Protein 2CZT (pdb70)

Organism: Mus musculus (NCBI:txid10090)

Structure (mmCIF, N/CA/C/O backbone):
data_2CZT
#
_entry.id   2CZT
#
_cell.length_a   46.3
_cell.length_b   67.1
_cell.length_c   104.6
_cell.angle_alpha   90.00
_cell.angle_beta   90.00
_cell.angle_gamma   90.00
#
_symmetry.space_group_name_H-M   'C 2 2 21'
#
loop_
_entity.id
_entity.type
_entity.pdbx_description
1 polymer 'Prostaglandin-H2 D-isomerase'
2 water water
#
loop_
_atom_site.group_PDB
_atom_site.id
_atom_site.type_symbol
_atom_site.label_atom_id
_atom_site.label_alt_id
_atom_site.label_comp_id
_atom_site.label_asym_id
_atom_site.label_entity_id
_atom_site.label_seq_id
_atom_site.pdbx_PDB_ins_code
_atom_site.Cartn_x
_atom_site.Cartn_y
_atom_site.Cartn_z
_atom_site.occupancy
_atom_site.B_iso_or_equiv
_atom_site.auth_seq_id
_atom_site.auth_comp_id
_atom_site.auth_asym_id
_atom_site.auth_atom_id
_atom_site.pdbx_PDB_model_num
ATOM 1 N N . PHE A 1 12 ? 13.173 25.205 -3.719 1.00 40.34 34 PHE A N 1
ATOM 2 C CA . PHE A 1 12 ? 14.396 24.637 -3.062 1.00 41.94 34 PHE A CA 1
ATOM 3 C C . PHE A 1 12 ? 15.627 24.756 -3.975 1.00 40.47 34 PHE A C 1
ATOM 4 O O . PHE A 1 12 ? 15.689 24.133 -5.016 1.00 41.03 34 PHE A O 1
ATOM 12 N N . GLN A 1 13 ? 16.595 25.569 -3.572 1.00 39.45 35 GLN A N 1
ATOM 13 C CA . GLN A 1 13 ? 17.835 25.717 -4.320 1.00 36.49 35 GLN A CA 1
ATOM 14 C C . GLN A 1 13 ? 18.906 24.872 -3.658 1.00 34.24 35 GLN A C 1
ATOM 15 O O . GLN A 1 13 ? 19.456 25.271 -2.638 1.00 35.74 35 GLN A O 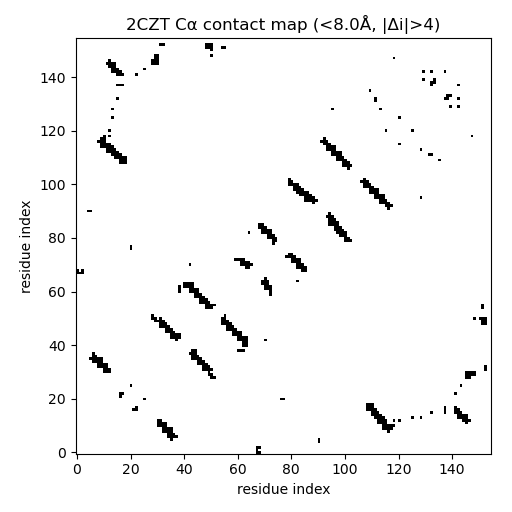1
ATOM 21 N N . GLN A 1 14 ? 19.194 23.702 -4.222 1.00 31.48 36 GLN A N 1
ATOM 22 C CA . GLN A 1 14 ? 20.126 22.753 -3.597 1.00 33.81 36 GLN A CA 1
ATOM 23 C C . GLN A 1 14 ? 21.493 23.371 -3.253 1.00 29.60 36 GLN A C 1
ATOM 24 O O . GLN A 1 14 ? 22.054 23.134 -2.185 1.00 30.76 36 GLN A O 1
ATOM 30 N N . ASP A 1 15 ? 22.010 24.188 -4.151 1.00 26.91 37 ASP A N 1
ATOM 31 C CA . ASP A 1 15 ? 23.288 24.868 -3.914 1.00 30.58 37 ASP A CA 1
ATOM 32 C C . ASP A 1 15 ? 23.353 25.661 -2.623 1.00 28.74 37 ASP A C 1
ATOM 33 O O . ASP A 1 15 ? 24.358 25.639 -1.932 1.00 26.60 37 ASP A O 1
ATOM 38 N N . LYS A 1 16 ? 22.264 26.356 -2.287 1.00 30.07 38 LYS A N 1
ATOM 39 C CA . LYS A 1 16 ? 22.199 27.108 -1.046 1.00 30.51 38 LYS A CA 1
ATOM 40 C C . LYS A 1 16 ? 22.229 26.205 0.213 1.00 28.69 38 LYS A C 1
ATOM 41 O O . LYS A 1 16 ? 22.443 26.695 1.322 1.00 26.12 38 LYS A O 1
ATOM 47 N N . PHE A 1 17 ? 21.961 24.912 0.054 1.00 27.69 39 PHE A N 1
ATOM 48 C CA . PHE A 1 17 ? 21.894 24.030 1.219 1.00 29.49 39 PHE A CA 1
ATOM 49 C C . PHE A 1 17 ? 23.183 23.277 1.505 1.00 27.59 39 PHE A C 1
ATOM 50 O O . PHE A 1 17 ? 23.226 22.451 2.415 1.00 25.02 39 PHE A O 1
ATOM 58 N N . LEU A 1 18 ? 24.202 23.556 0.705 1.00 28.33 40 LEU A N 1
ATOM 59 C CA . LEU A 1 18 ? 25.559 23.012 0.881 1.00 26.14 40 LEU A CA 1
ATOM 60 C C . LEU A 1 18 ? 26.240 23.598 2.110 1.00 28.73 40 LEU A C 1
ATOM 61 O O . LEU A 1 18 ? 25.814 24.624 2.640 1.00 27.65 40 LEU A O 1
ATOM 66 N N . GLY A 1 19 ? 27.292 22.942 2.571 1.00 22.51 41 GLY A N 1
ATOM 67 C CA . GLY A 1 19 ? 28.025 23.452 3.706 1.00 26.60 41 GLY A CA 1
ATOM 68 C C . GLY A 1 19 ? 27.707 22.809 5.053 1.00 23.71 41 GLY A C 1
ATOM 69 O O . GLY A 1 19 ? 27.213 21.699 5.153 1.00 25.13 41 GLY A O 1
ATOM 70 N N . ARG A 1 20 ? 27.998 23.528 6.105 1.00 27.04 42 ARG A N 1
ATOM 71 C CA . ARG A 1 20 ? 27.940 22.954 7.444 1.00 25.61 42 ARG A CA 1
ATOM 72 C C . ARG A 1 20 ? 26.577 23.018 8.133 1.00 23.86 42 ARG A C 1
ATOM 73 O O . ARG A 1 20 ? 25.975 24.082 8.235 1.00 23.77 42 ARG A O 1
ATOM 81 N N . TRP A 1 21 ? 26.106 21.870 8.605 1.00 24.90 43 TRP A N 1
ATOM 82 C CA . TRP A 1 21 ? 24.850 21.799 9.369 1.00 25.60 43 TRP A CA 1
ATOM 83 C C . TRP A 1 21 ? 25.030 21.095 10.755 1.00 26.75 43 TRP A C 1
ATOM 84 O O . TRP A 1 21 ? 25.983 20.378 10.974 1.00 27.10 43 TRP A O 1
ATOM 95 N N . TYR A 1 22 ? 24.126 21.326 11.694 1.00 23.81 44 TYR A N 1
ATOM 96 C CA . TYR A 1 22 ? 24.185 20.574 12.958 1.00 25.84 44 TYR A CA 1
ATOM 97 C C . TYR A 1 22 ? 22.859 19.870 13.113 1.00 24.53 44 TYR A C 1
ATOM 98 O O . TYR A 1 22 ? 21.824 20.485 12.935 1.00 25.23 44 TYR A O 1
ATOM 107 N N . SER A 1 23 ? 22.872 18.579 13.397 1.00 23.94 45 SER A N 1
ATOM 108 C CA . SER A 1 23 ? 21.601 17.896 13.607 1.00 26.58 45 SER A CA 1
ATOM 109 C C . SER A 1 23 ? 21.139 18.247 15.006 1.00 28.01 45 SER A C 1
ATOM 110 O O . SER A 1 23 ? 21.823 17.936 15.986 1.00 29.34 45 SER A O 1
ATOM 113 N N . ALA A 1 24 ? 19.977 18.888 15.102 1.00 28.33 46 ALA A N 1
ATOM 114 C CA . ALA A 1 24 ? 19.519 19.415 16.379 1.00 28.62 46 ALA A CA 1
ATOM 115 C C . ALA A 1 24 ? 18.253 18.760 16.882 1.00 28.20 46 ALA A C 1
ATOM 116 O O . ALA A 1 24 ? 17.972 18.820 18.068 1.00 27.97 46 ALA A O 1
ATOM 118 N N . GLY A 1 25 ? 17.479 18.148 15.995 1.00 26.36 47 GLY A N 1
ATOM 119 C CA . GLY A 1 25 ? 16.252 17.490 16.404 1.00 26.49 47 GLY A CA 1
ATOM 120 C C . GLY A 1 25 ? 16.002 16.188 15.681 1.00 29.06 47 GLY A C 1
ATOM 121 O O . GLY A 1 25 ? 16.314 16.045 14.479 1.00 28.52 47 GLY A O 1
ATOM 122 N N . LEU A 1 26 ? 15.422 15.230 16.394 1.00 27.51 48 LEU A N 1
ATOM 123 C CA . LEU A 1 26 ? 15.132 13.921 15.820 1.00 30.97 48 LEU A CA 1
ATOM 124 C C . LEU A 1 26 ? 13.837 13.310 16.352 1.00 31.45 48 LEU A C 1
ATOM 125 O O . LEU A 1 26 ? 13.691 13.131 17.563 1.00 29.62 48 LEU A O 1
ATOM 130 N N . ALA A 1 27 ? 12.904 12.953 15.474 1.00 29.38 49 ALA A N 1
ATOM 131 C CA . ALA A 1 27 ? 11.633 12.379 15.945 1.00 30.34 49 ALA A CA 1
ATOM 132 C C . ALA A 1 27 ? 11.308 11.129 15.159 1.00 32.02 49 ALA A C 1
ATOM 133 O O . ALA A 1 27 ? 11.223 11.169 13.929 1.00 31.99 49 ALA A O 1
ATOM 135 N N . SER A 1 28 ? 11.133 10.011 15.853 1.00 31.78 50 SER A N 1
ATOM 136 C CA . SER A 1 28 ? 10.927 8.752 15.154 1.00 33.14 50 SER A CA 1
ATOM 137 C C . SER A 1 28 ? 10.084 7.722 15.887 1.00 36.8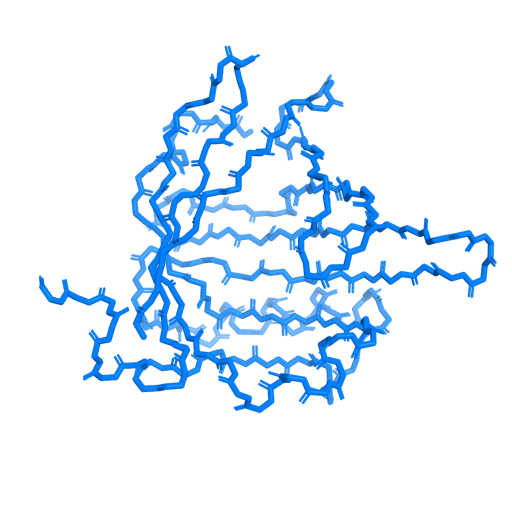7 50 SER A C 1
ATOM 138 O O . SER A 1 28 ? 9.707 7.895 17.049 1.00 34.79 50 SER A O 1
ATOM 141 N N . ASN A 1 29 ? 9.814 6.633 15.174 1.00 38.28 51 ASN A N 1
ATOM 142 C CA . ASN A 1 29 ? 9.088 5.508 15.723 1.00 40.01 51 ASN A CA 1
ATOM 143 C C . ASN A 1 29 ? 9.792 4.209 15.337 1.00 41.47 51 ASN A C 1
ATOM 144 O O . ASN A 1 29 ? 9.264 3.120 15.536 1.00 42.60 51 ASN A O 1
ATOM 149 N N . SER A 1 30 ? 10.999 4.336 14.790 1.00 44.66 52 SER A N 1
ATOM 150 C CA . SER A 1 30 ? 11.782 3.173 14.384 1.00 47.22 52 SER A CA 1
ATOM 151 C C . SER A 1 30 ? 12.239 2.380 15.589 1.00 49.16 52 SER A C 1
ATOM 152 O O . SER A 1 30 ? 12.393 2.934 16.683 1.00 49.85 52 SER A O 1
ATOM 155 N N . SER A 1 31 ? 12.471 1.084 15.394 1.00 49.80 53 SER A N 1
ATOM 156 C CA . SER A 1 31 ? 12.965 0.257 16.490 1.00 50.69 53 SER A CA 1
ATOM 157 C C . SER A 1 31 ? 14.304 0.812 16.972 1.00 50.35 53 SER A C 1
ATOM 158 O O . SER A 1 31 ? 14.483 1.088 18.172 1.00 51.11 53 SER A O 1
ATOM 161 N N . TRP A 1 32 ? 15.228 0.980 16.028 1.00 49.75 54 TRP A N 1
ATOM 162 C CA . TRP A 1 32 ? 16.568 1.474 16.314 1.00 50.18 54 TRP A CA 1
ATOM 163 C C . TRP A 1 32 ? 16.559 2.722 17.182 1.00 50.35 54 TRP A C 1
ATOM 164 O O . TRP A 1 32 ? 17.308 2.822 18.155 1.00 51.29 54 TRP A O 1
ATOM 175 N N . PHE A 1 33 ? 15.713 3.675 16.825 1.00 50.42 55 PHE A N 1
ATOM 176 C CA . PHE A 1 33 ? 15.619 4.926 17.561 1.00 49.73 55 PHE A CA 1
ATOM 177 C C . PHE A 1 33 ? 14.976 4.729 18.927 1.00 49.52 55 PHE A C 1
ATOM 178 O O . PHE A 1 33 ? 15.322 5.419 19.886 1.00 49.19 55 PHE A O 1
ATOM 186 N N . ARG A 1 34 ? 14.040 3.784 19.010 1.00 49.64 56 ARG A N 1
ATOM 187 C CA . ARG A 1 34 ? 13.330 3.498 20.255 1.00 49.77 56 ARG A CA 1
ATOM 188 C C . ARG A 1 34 ? 14.229 2.935 21.348 1.00 47.72 56 ARG A C 1
ATOM 189 O O . ARG A 1 34 ? 13.756 2.630 22.447 1.00 48.21 56 ARG A O 1
ATOM 197 N N . GLU A 1 35 ? 15.513 2.791 21.046 1.00 46.48 57 GLU A N 1
ATOM 198 C CA . GLU A 1 35 ? 16.467 2.262 22.006 1.00 46.81 57 GLU A CA 1
ATOM 199 C C . GLU A 1 35 ? 17.734 3.135 22.128 1.00 46.19 57 GLU A C 1
ATOM 200 O O . GLU A 1 35 ? 18.052 3.620 23.219 1.00 46.19 57 GLU A O 1
ATOM 206 N N . LYS A 1 36 ? 18.434 3.349 21.010 1.00 44.63 58 LYS A N 1
ATOM 207 C CA . LYS A 1 36 ? 19.677 4.126 20.987 1.00 44.28 58 LYS A CA 1
ATOM 208 C C . LYS A 1 36 ? 19.411 5.626 21.129 1.00 43.44 58 LYS A C 1
ATOM 209 O O . LYS A 1 36 ? 20.306 6.461 20.959 1.00 42.48 58 LYS A O 1
ATOM 215 N N . LYS A 1 37 ? 18.165 5.947 21.450 1.00 42.23 59 LYS A N 1
ATOM 216 C CA . LYS A 1 37 ? 17.715 7.319 21.639 1.00 40.10 59 LYS A CA 1
ATOM 217 C C . LYS A 1 37 ? 18.544 8.101 22.657 1.00 38.95 59 LYS A C 1
ATOM 218 O O . LYS A 1 37 ? 19.160 9.108 22.323 1.00 35.78 59 LYS A O 1
ATOM 224 N N . ALA A 1 38 ? 18.569 7.634 23.904 1.00 38.88 60 ALA A N 1
ATOM 225 C CA . ALA A 1 38 ? 19.274 8.380 24.954 1.00 37.91 60 ALA A CA 1
ATOM 226 C C . ALA A 1 38 ? 20.762 8.614 24.671 1.00 38.19 60 ALA A C 1
ATOM 227 O O . ALA A 1 38 ? 21.371 9.566 25.179 1.00 38.33 60 ALA A O 1
ATOM 229 N N . VAL A 1 39 ? 21.320 7.773 23.814 1.00 36.07 61 VAL A N 1
ATOM 230 C CA . VAL A 1 39 ? 22.741 7.794 23.507 1.00 35.72 61 VAL A CA 1
ATOM 231 C C . VAL A 1 39 ? 23.168 8.791 22.426 1.00 35.16 61 VAL A C 1
ATOM 232 O O . VAL A 1 39 ? 24.359 9.012 22.224 1.00 33.51 61 VAL A O 1
ATOM 236 N N . LEU A 1 40 ? 22.205 9.395 21.733 1.00 34.31 62 LEU A N 1
ATOM 237 C CA . LEU A 1 40 ? 22.540 10.236 20.581 1.00 34.31 62 LEU A CA 1
ATOM 238 C C . LEU A 1 40 ? 22.785 11.702 20.906 1.00 33.19 62 LEU A C 1
ATOM 239 O O . LEU A 1 40 ? 22.014 12.326 21.614 1.00 35.65 62 LEU A O 1
ATOM 244 N N . TYR A 1 41 ? 23.873 12.243 20.374 1.00 30.83 63 TYR A N 1
ATOM 245 C CA . TYR A 1 41 ? 24.146 13.667 20.502 1.00 28.43 63 TYR A CA 1
ATOM 246 C C . TYR A 1 41 ? 24.021 14.340 19.131 1.00 29.31 63 TYR A C 1
ATOM 247 O O . TYR A 1 41 ? 23.941 13.678 18.097 1.00 27.89 63 TYR A O 1
ATOM 256 N N . MET A 1 42 ? 24.046 15.668 19.175 1.00 26.66 64 MET A N 1
ATOM 257 C CA . MET A 1 42 ? 24.093 16.528 18.035 1.00 26.72 64 MET A CA 1
ATOM 258 C C . MET A 1 42 ? 25.347 16.173 17.248 1.00 27.82 64 MET A C 1
ATOM 259 O O . MET A 1 42 ? 26.419 15.934 17.835 1.00 25.49 64 MET A O 1
ATOM 264 N N . ALA A 1 43 ? 25.198 16.081 15.918 1.00 26.05 65 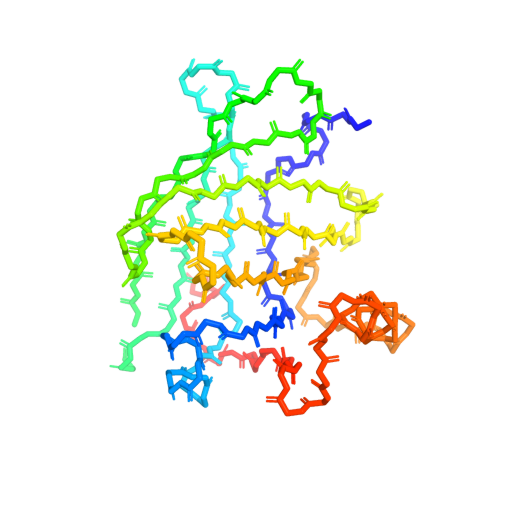ALA A N 1
ATOM 265 C CA . ALA A 1 43 ? 26.303 15.773 15.030 1.00 29.62 65 ALA A CA 1
ATOM 266 C C . ALA A 1 43 ? 26.475 16.895 14.039 1.00 27.18 65 ALA A C 1
ATOM 267 O O . ALA A 1 43 ? 25.548 17.644 13.777 1.00 26.75 65 ALA A O 1
ATOM 269 N N . LYS A 1 44 ? 27.683 17.021 13.511 1.00 29.15 66 LYS A N 1
ATOM 270 C CA . LYS A 1 44 ? 28.004 18.047 12.517 1.00 30.55 66 LYS A CA 1
ATOM 271 C C . LYS A 1 44 ? 27.947 17.343 11.195 1.00 28.97 66 LYS A C 1
ATOM 272 O O . LYS A 1 44 ? 28.523 16.274 11.043 1.00 29.89 66 LYS A O 1
ATOM 278 N N . THR A 1 45 ? 27.241 17.920 10.235 1.00 28.69 67 THR A N 1
ATOM 279 C CA . THR A 1 45 ? 27.104 17.309 8.928 1.00 30.89 67 THR A CA 1
ATOM 280 C C . THR A 1 45 ? 27.507 18.323 7.858 1.00 28.94 67 THR A C 1
ATOM 281 O O . THR A 1 45 ? 26.957 19.411 7.787 1.00 27.50 67 THR A O 1
ATOM 285 N N . VAL A 1 46 ? 28.503 17.976 7.066 1.00 29.68 68 VAL A N 1
ATOM 286 C CA . VAL A 1 46 ? 28.906 18.837 5.972 1.00 26.38 68 VAL A CA 1
ATOM 287 C C . VAL A 1 46 ? 28.304 18.262 4.716 1.00 26.68 68 VAL A C 1
ATOM 288 O O . VAL A 1 46 ? 28.480 17.086 4.419 1.00 25.55 68 VAL A O 1
ATOM 292 N N . VAL A 1 47 ? 27.583 19.120 4.006 1.00 24.23 69 VAL A N 1
ATOM 293 C CA . VAL A 1 47 ? 26.862 18.785 2.806 1.00 27.10 69 VAL A CA 1
ATOM 294 C C . VAL A 1 47 ? 27.619 19.336 1.579 1.00 25.27 69 VAL A C 1
ATOM 295 O O . VAL A 1 47 ? 27.962 20.515 1.523 1.00 25.80 69 VAL A O 1
ATOM 299 N N . ALA A 1 48 ? 27.765 18.482 0.570 1.00 24.56 70 ALA A N 1
ATOM 300 C CA . ALA A 1 48 ? 28.444 18.822 -0.702 1.00 25.72 70 ALA A CA 1
ATOM 301 C C . ALA A 1 48 ? 27.840 17.925 -1.745 1.00 25.54 70 ALA A C 1
ATOM 302 O O . ALA A 1 48 ? 27.205 16.949 -1.404 1.00 24.92 70 ALA A O 1
ATOM 304 N N . PRO A 1 49 ? 28.020 18.245 -3.030 1.00 27.45 71 PRO A N 1
ATOM 305 C CA . PRO A 1 49 ? 27.381 17.465 -4.094 1.00 26.28 71 PRO A CA 1
ATOM 306 C C . PRO A 1 49 ? 27.772 15.976 -4.177 1.00 30.53 71 PRO A C 1
ATOM 307 O O . PRO A 1 49 ? 28.913 15.597 -3.829 1.00 32.52 71 PRO A O 1
ATOM 311 N N . SER A 1 50 ? 26.841 15.146 -4.654 1.00 27.63 72 SER A N 1
ATOM 312 C CA . SER A 1 50 ? 27.125 13.726 -4.869 1.00 26.26 72 SER A CA 1
ATOM 313 C C . SER A 1 50 ? 27.300 13.460 -6.360 1.00 25.76 72 SER A C 1
ATOM 314 O O . SER A 1 50 ? 27.117 14.364 -7.177 1.00 26.42 72 SER A O 1
ATOM 317 N N . THR A 1 51 ? 27.620 12.218 -6.717 1.00 26.60 73 THR A N 1
ATOM 318 C CA . THR A 1 51 ? 27.958 11.897 -8.110 1.00 28.84 73 THR A CA 1
ATOM 319 C C . THR A 1 51 ? 26.798 12.093 -9.054 1.00 30.91 73 THR A C 1
ATOM 320 O O . THR A 1 51 ? 26.941 12.690 -10.126 1.00 31.78 73 THR A O 1
ATOM 324 N N . GLU A 1 52 ? 25.642 11.586 -8.648 1.00 30.12 74 GLU A N 1
ATOM 325 C CA . GLU A 1 52 ? 24.449 11.658 -9.484 1.00 33.91 74 GLU A CA 1
ATOM 326 C C . GLU A 1 52 ? 23.757 13.011 -9.483 1.00 30.13 74 GLU A C 1
ATOM 327 O O . GLU A 1 52 ? 22.741 13.177 -10.110 1.00 33.56 74 GLU A O 1
ATOM 333 N N . GLY A 1 53 ? 24.311 14.003 -8.818 1.00 31.93 75 GLY A N 1
ATOM 334 C CA . GLY A 1 53 ? 23.591 15.262 -8.736 1.00 32.13 75 GLY A CA 1
ATOM 335 C C . GLY A 1 53 ? 22.837 15.350 -7.425 1.00 32.35 75 GLY A C 1
ATOM 336 O O . GLY A 1 53 ? 22.089 16.304 -7.186 1.00 32.75 75 GLY A O 1
ATOM 337 N N . GLY A 1 54 ? 23.040 14.358 -6.561 1.00 31.44 76 GLY A N 1
ATOM 338 C CA . GLY A 1 54 ? 22.475 14.404 -5.220 1.00 30.66 76 GLY A CA 1
ATOM 339 C C . GLY A 1 54 ? 23.363 15.082 -4.173 1.00 30.08 76 GLY A C 1
ATOM 340 O O . GLY A 1 54 ? 24.103 16.024 -4.477 1.00 27.96 76 GLY A O 1
ATOM 341 N N . LEU A 1 55 ? 23.261 14.621 -2.921 1.00 27.80 77 LEU A N 1
ATOM 342 C CA . LEU A 1 55 ? 24.002 15.203 -1.810 1.00 27.97 77 LEU A CA 1
ATOM 343 C C . LEU A 1 55 ? 24.825 14.168 -1.054 1.00 30.07 77 LEU A C 1
ATOM 344 O O . LEU A 1 55 ? 24.365 13.062 -0.774 1.00 24.36 77 LEU A O 1
ATOM 349 N N . ASN A 1 56 ? 26.077 14.524 -0.760 1.00 28.84 78 ASN A N 1
ATOM 350 C CA . ASN A 1 56 ? 26.931 13.713 0.086 1.00 25.10 78 ASN A CA 1
ATOM 351 C C . ASN A 1 56 ? 26.805 14.300 1.497 1.00 26.33 78 ASN A C 1
ATOM 352 O O . ASN A 1 56 ? 27.015 15.498 1.674 1.00 27.28 78 ASN A O 1
ATOM 357 N N . LEU A 1 57 ? 26.435 13.501 2.498 1.00 26.71 79 LEU A N 1
ATOM 358 C CA . LEU A 1 57 ? 26.376 14.036 3.877 1.00 27.72 79 LEU A CA 1
ATOM 359 C C . LEU A 1 57 ? 27.493 13.412 4.728 1.00 28.45 79 LEU A C 1
ATOM 360 O O . LEU A 1 57 ? 27.451 12.213 5.071 1.00 28.42 79 LEU A O 1
ATOM 365 N N . THR A 1 58 ? 28.513 14.210 5.033 1.00 25.65 80 THR A N 1
ATOM 366 C CA . THR A 1 58 ? 29.598 13.732 5.874 1.00 25.21 80 THR A CA 1
ATOM 367 C C . THR A 1 58 ? 29.390 14.209 7.292 1.00 25.15 80 THR A C 1
ATOM 368 O O . THR A 1 58 ? 29.490 15.399 7.570 1.00 23.26 80 THR A O 1
ATOM 372 N N . SER A 1 59 ? 29.090 13.276 8.184 1.00 24.98 81 SER A N 1
ATOM 373 C CA . SER A 1 59 ? 28.861 13.636 9.579 1.00 28.44 81 SER A CA 1
ATOM 374 C C . SER A 1 59 ? 29.941 13.151 10.525 1.00 28.07 81 SER A C 1
ATOM 375 O O . SER A 1 59 ? 30.446 12.031 10.408 1.00 26.08 81 SER A O 1
ATOM 378 N N . THR A 1 60 ? 30.271 14.019 11.467 1.00 29.04 82 THR A N 1
ATOM 379 C CA . THR A 1 60 ? 31.191 13.686 12.529 1.00 30.55 82 THR A CA 1
ATOM 380 C C . THR A 1 60 ? 30.358 13.627 13.790 1.00 31.95 82 THR A C 1
ATOM 381 O O . THR A 1 60 ? 29.627 14.580 14.106 1.00 31.57 82 THR A O 1
ATOM 385 N N . PHE A 1 61 ? 30.426 12.495 14.488 1.00 31.36 83 PHE A N 1
ATOM 386 C CA . PHE A 1 61 ? 29.596 12.300 15.679 1.00 30.56 83 PHE A CA 1
ATOM 387 C C . PHE A 1 61 ? 30.306 11.579 16.830 1.00 30.73 83 PHE A C 1
ATOM 388 O O . PHE A 1 61 ? 31.303 10.878 16.634 1.00 30.52 83 PHE A O 1
ATOM 396 N N . LEU A 1 62 ? 29.764 11.779 18.025 1.00 29.64 84 LEU A N 1
ATOM 397 C CA . LEU A 1 62 ? 30.261 11.137 19.226 1.00 30.84 84 LEU A CA 1
ATOM 398 C C . LEU A 1 62 ? 29.593 9.786 19.391 1.00 31.52 84 LEU A C 1
ATOM 399 O O . LEU A 1 62 ? 28.363 9.685 19.491 1.00 28.17 84 LEU A O 1
ATOM 404 N N . ARG A 1 63 ? 30.411 8.739 19.382 1.00 34.70 85 ARG A N 1
ATOM 405 C CA . ARG A 1 63 ? 29.904 7.397 19.622 1.00 37.59 85 ARG A CA 1
ATOM 406 C C . ARG A 1 63 ? 30.834 6.630 20.560 1.00 36.98 85 ARG A C 1
ATOM 407 O O . ARG A 1 63 ? 31.946 6.243 20.179 1.00 38.12 85 ARG A O 1
ATOM 415 N N . LYS A 1 64 ? 30.370 6.436 21.793 1.00 39.18 86 LYS A N 1
ATOM 416 C CA . LYS A 1 64 ? 31.111 5.703 22.814 1.00 40.02 86 LYS A CA 1
ATOM 417 C C . LYS A 1 64 ? 32.372 6.454 23.154 1.00 40.28 86 LYS A C 1
ATOM 418 O O . LYS A 1 64 ? 33.462 5.900 23.114 1.00 38.42 86 LYS A O 1
ATOM 424 N N . ASN A 1 65 ? 32.203 7.729 23.484 1.00 42.03 87 ASN A N 1
ATOM 425 C CA . ASN A 1 65 ? 33.318 8.617 23.793 1.00 43.37 87 ASN A CA 1
ATOM 426 C C . ASN A 1 65 ? 34.508 8.340 22.898 1.00 42.97 87 ASN A C 1
ATOM 427 O O . ASN A 1 65 ? 34.367 8.337 21.677 1.00 44.43 87 ASN A O 1
ATOM 432 N N . CYS A 1 67 ? 33.790 9.206 18.943 1.00 36.18 89 CYS A N 1
ATOM 433 C CA . CYS A 1 67 ? 34.283 10.050 17.860 1.00 40.48 89 CYS A CA 1
ATOM 434 C C . CYS A 1 67 ? 34.393 9.277 16.547 1.00 37.78 89 CYS A C 1
ATOM 435 O O . CYS A 1 67 ? 35.325 8.498 16.354 1.00 38.88 89 CYS A O 1
ATOM 438 N N . GLU A 1 68 ? 33.440 9.505 15.645 1.00 35.71 90 GLU A N 1
ATOM 439 C CA . GLU A 1 68 ? 33.363 8.762 14.392 1.00 34.23 90 GLU A CA 1
ATOM 44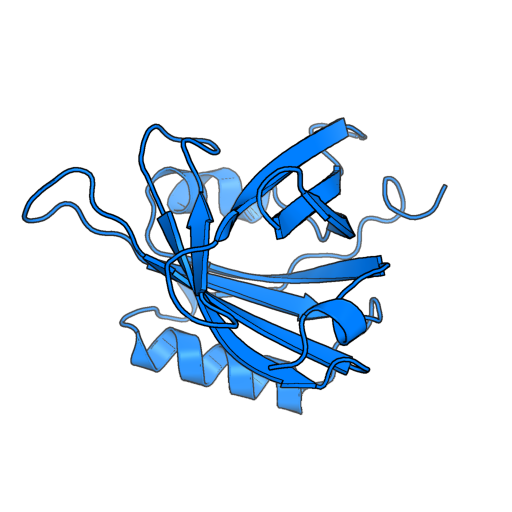0 C C . GLU A 1 68 ? 32.912 9.618 13.198 1.00 33.31 90 GLU A C 1
ATOM 441 O O . GLU A 1 68 ? 32.416 10.727 13.354 1.00 31.28 90 GLU A O 1
ATOM 447 N N . THR A 1 69 ? 33.094 9.082 11.998 1.00 32.75 91 THR A N 1
ATOM 448 C CA . THR A 1 69 ? 32.707 9.781 10.783 1.00 32.66 91 THR A CA 1
ATOM 449 C C . THR A 1 69 ? 32.103 8.837 9.775 1.00 31.69 91 THR A C 1
ATOM 450 O O . THR A 1 69 ? 32.710 7.826 9.424 1.00 36.19 91 THR A O 1
ATOM 454 N N . LYS A 1 70 ? 30.913 9.162 9.290 1.00 32.37 92 LYS A N 1
ATOM 455 C CA . LYS A 1 70 ? 30.343 8.409 8.192 1.00 32.96 92 LYS A CA 1
ATOM 456 C C . LYS A 1 70 ? 29.742 9.300 7.102 1.00 31.79 92 LYS A C 1
ATOM 457 O O . LYS A 1 70 ? 29.304 10.418 7.356 1.00 32.55 92 LYS A O 1
ATOM 463 N N . ILE A 1 71 ? 29.734 8.780 5.888 1.00 30.47 93 ILE A N 1
ATOM 464 C CA . ILE A 1 71 ? 29.174 9.505 4.771 1.00 31.83 93 ILE A CA 1
ATOM 465 C C . ILE A 1 71 ? 27.941 8.792 4.232 1.00 31.82 93 ILE A C 1
ATOM 466 O O . ILE A 1 71 ? 27.952 7.600 3.944 1.00 32.42 93 ILE A O 1
ATOM 471 N N . MET A 1 72 ? 26.860 9.539 4.140 1.00 30.17 94 MET A N 1
ATOM 472 C CA . MET A 1 72 ? 25.631 9.013 3.616 1.00 32.24 94 MET A CA 1
ATOM 473 C C . MET A 1 72 ? 25.373 9.703 2.285 1.00 30.07 94 MET A C 1
ATOM 474 O O . MET A 1 72 ? 25.559 10.917 2.166 1.0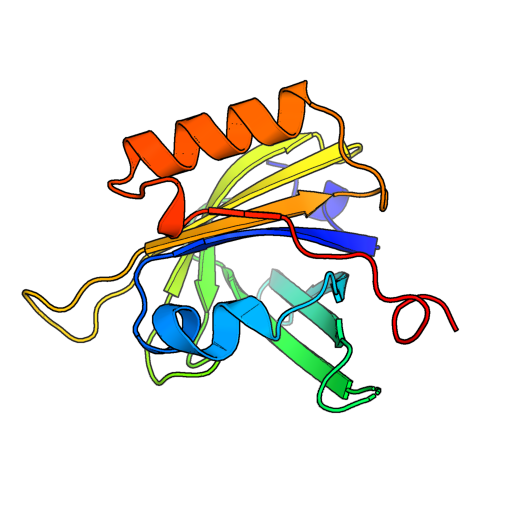0 30.07 94 MET A O 1
ATOM 479 N N . VAL A 1 73 ? 24.993 8.921 1.278 1.00 31.89 95 VAL A N 1
ATOM 480 C CA . VAL A 1 73 ? 24.674 9.466 -0.039 1.00 30.69 95 VAL A CA 1
ATOM 481 C C . VAL A 1 73 ? 23.134 9.577 -0.278 1.00 31.30 95 VAL A C 1
ATOM 482 O O . VAL A 1 73 ? 22.397 8.572 -0.318 1.00 30.78 95 VAL A O 1
ATOM 486 N N . LEU A 1 74 ? 22.655 10.809 -0.430 1.00 28.61 96 LEU A N 1
ATOM 487 C CA . LEU A 1 74 ? 21.237 11.061 -0.723 1.00 25.59 96 LEU A CA 1
ATOM 488 C C . LEU A 1 74 ? 21.046 11.142 -2.241 1.00 26.37 96 LEU A C 1
ATOM 489 O O . LEU A 1 74 ? 21.434 12.124 -2.864 1.00 25.36 96 LEU A O 1
ATOM 494 N N . GLN A 1 75 ? 20.457 10.112 -2.838 1.00 24.06 97 GLN A N 1
ATOM 495 C CA . GLN A 1 75 ? 20.256 10.120 -4.285 1.00 26.76 97 GLN A CA 1
ATOM 496 C C . GLN A 1 75 ? 19.013 10.927 -4.675 1.00 28.00 97 GLN A C 1
ATOM 497 O O . GLN A 1 75 ? 17.968 10.799 -4.041 1.00 27.25 97 GLN A O 1
ATOM 503 N N . PRO A 1 76 ? 19.116 11.691 -5.756 1.00 29.52 98 PRO A N 1
ATOM 504 C CA . PRO A 1 76 ? 18.004 12.504 -6.263 1.00 29.23 98 PRO A CA 1
ATOM 505 C C . PRO A 1 76 ? 16.794 11.627 -6.546 1.00 29.67 98 PRO A C 1
ATOM 506 O O . PRO A 1 76 ? 16.960 10.546 -7.062 1.00 25.40 98 PRO A O 1
ATOM 510 N N . ALA A 1 77 ? 15.603 12.091 -6.172 1.00 30.94 99 ALA A N 1
ATOM 511 C CA . ALA A 1 77 ? 14.379 11.304 -6.273 1.00 30.80 99 ALA A CA 1
ATOM 512 C C . ALA A 1 77 ? 13.345 11.805 -7.277 1.00 32.49 99 ALA A C 1
ATOM 513 O O . ALA A 1 77 ? 12.159 11.498 -7.145 1.00 37.03 99 ALA A O 1
ATOM 515 N N . GLY A 1 78 ? 13.764 12.579 -8.264 1.00 34.85 100 GLY A N 1
ATOM 516 C CA . GLY A 1 78 ? 12.848 12.970 -9.334 1.00 35.76 100 GLY A CA 1
ATOM 517 C C . GLY A 1 78 ? 12.293 14.383 -9.252 1.00 36.29 100 GLY A C 1
ATOM 518 O O . GLY A 1 78 ? 11.656 14.860 -10.207 1.00 35.46 100 GLY A O 1
ATOM 519 N N . ALA A 1 79 ? 12.495 15.035 -8.107 1.00 31.34 101 ALA A N 1
ATOM 520 C CA . ALA A 1 79 ? 12.054 16.416 -7.907 1.00 30.72 101 ALA A CA 1
ATOM 521 C C . ALA A 1 79 ? 13.009 17.116 -6.961 1.00 33.45 101 ALA A C 1
ATOM 522 O O . ALA A 1 79 ? 13.592 16.490 -6.079 1.00 30.90 101 ALA A O 1
ATOM 524 N N . PRO A 1 80 ? 13.151 18.423 -7.124 1.00 33.17 102 PRO A N 1
ATOM 525 C CA . PRO A 1 80 ? 14.059 19.196 -6.274 1.00 32.45 102 PRO A CA 1
ATOM 526 C C . PRO A 1 80 ? 13.617 19.100 -4.810 1.00 31.70 102 PRO A C 1
ATOM 527 O O . PRO A 1 80 ? 12.433 19.284 -4.536 1.00 33.61 102 PRO A O 1
ATOM 531 N N . GLY A 1 81 ? 14.550 18.783 -3.910 1.00 29.64 103 GLY A N 1
ATOM 532 C CA . GLY A 1 81 ? 14.272 18.688 -2.492 1.00 32.43 103 GLY A CA 1
ATOM 533 C C . GLY A 1 81 ? 13.810 17.297 -2.082 1.00 33.29 103 GLY A C 1
ATOM 534 O O . GLY A 1 81 ? 13.451 17.056 -0.914 1.00 30.16 103 GLY A O 1
ATOM 535 N N . HIS A 1 82 ? 13.844 16.378 -3.045 1.00 25.78 104 HIS A N 1
ATOM 536 C CA . HIS A 1 82 ? 13.427 15.019 -2.806 1.00 25.49 104 HIS A CA 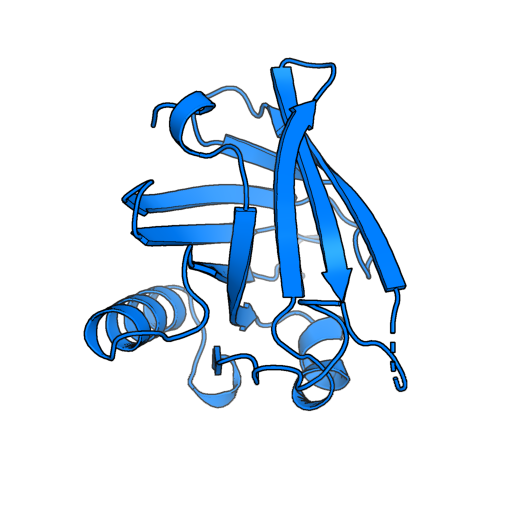1
ATOM 537 C C . HIS A 1 82 ? 14.545 14.025 -3.029 1.00 26.10 104 HIS A C 1
ATOM 538 O O . HIS A 1 82 ? 15.183 14.026 -4.084 1.00 27.01 104 HIS A O 1
ATOM 545 N N . TYR A 1 83 ? 14.761 13.134 -2.077 1.00 21.64 105 TYR A N 1
ATOM 546 C CA . TYR A 1 83 ? 15.871 12.197 -2.200 1.00 27.10 105 TYR A CA 1
ATOM 547 C C . TYR A 1 83 ? 15.523 10.821 -1.708 1.00 27.53 105 TYR A C 1
ATOM 548 O O . TYR A 1 83 ? 14.477 10.612 -1.090 1.00 26.64 105 TYR A O 1
ATOM 557 N N . THR A 1 84 ? 16.427 9.886 -1.959 1.00 26.62 106 THR A N 1
ATOM 558 C CA . THR A 1 84 ? 16.339 8.548 -1.377 1.00 28.60 106 THR A CA 1
ATOM 559 C C . THR A 1 84 ? 17.662 8.217 -0.714 1.00 32.21 106 THR A C 1
ATOM 560 O O . THR A 1 84 ? 18.725 8.727 -1.110 1.00 27.01 106 THR A O 1
ATOM 564 N N . TYR A 1 85 ? 17.591 7.345 0.288 1.00 35.18 107 TYR A N 1
ATOM 565 C CA . TYR A 1 85 ? 18.774 6.881 0.997 1.00 39.69 107 TYR A CA 1
ATOM 566 C C . TYR A 1 85 ? 18.638 5.386 1.288 1.00 42.78 107 TYR A C 1
ATOM 567 O O . TYR A 1 85 ? 17.543 4.901 1.619 1.00 40.16 107 TYR A O 1
ATOM 576 N N . SER A 1 86 ? 19.762 4.675 1.169 1.00 47.65 108 SER A N 1
ATOM 577 C CA . SER A 1 86 ? 19.805 3.224 1.335 1.00 51.16 108 SER A CA 1
ATOM 578 C C . SER A 1 86 ? 19.691 2.749 2.775 1.00 53.22 108 SER A C 1
ATOM 579 O O . SER A 1 86 ? 18.833 3.221 3.521 1.00 54.26 108 SER A O 1
ATOM 582 N N . SER A 1 87 ? 20.550 1.811 3.186 1.00 55.91 109 SER A N 1
ATOM 583 C CA . SER A 1 87 ? 20.445 1.243 4.553 1.00 56.81 109 SER A CA 1
ATOM 584 C C . SER A 1 87 ? 21.339 1.918 5.596 1.00 58.34 109 SER A C 1
ATOM 585 O O . SER A 1 87 ? 22.567 1.725 5.617 1.00 58.61 109 SER A O 1
ATOM 588 N N . PRO A 1 88 ? 20.725 2.688 6.488 1.00 58.98 110 PRO A N 1
ATOM 589 C CA . PRO A 1 88 ? 21.461 3.414 7.528 1.00 58.90 110 PRO A CA 1
ATOM 590 C C . PRO A 1 88 ? 21.954 2.519 8.664 1.00 59.14 110 PRO A C 1
ATOM 591 O O . PRO A 1 88 ? 23.017 1.903 8.573 1.00 58.48 110 PRO A O 1
ATOM 595 N N . HIS A 1 89 ? 21.167 2.478 9.737 1.00 59.42 111 HIS A N 1
ATOM 596 C CA . HIS A 1 89 ? 21.443 1.666 10.910 1.00 59.34 111 HIS A CA 1
ATOM 597 C C . HIS A 1 89 ? 20.573 0.425 10.835 1.00 58.74 111 HIS A C 1
ATOM 598 O O . HIS A 1 89 ? 20.660 -0.486 11.671 1.00 58.11 111 HIS A O 1
ATOM 605 N N . SER A 1 90 ? 19.728 0.415 9.810 1.00 58.04 112 SER A N 1
ATOM 606 C CA . SER A 1 90 ? 18.822 -0.684 9.546 1.00 56.99 112 SER A CA 1
ATOM 607 C C . SER A 1 90 ? 19.094 -1.151 8.123 1.00 55.80 112 SER A C 1
ATOM 608 O O . SER A 1 90 ? 20.185 -0.924 7.588 1.00 56.13 112 SER A O 1
ATOM 611 N N . GLY A 1 91 ? 18.110 -1.799 7.515 1.00 53.60 113 GLY A N 1
ATOM 612 C CA . GLY A 1 91 ? 18.250 -2.285 6.156 1.00 50.63 113 GLY A CA 1
ATOM 613 C C . GLY A 1 91 ? 17.028 -1.971 5.320 1.00 48.41 113 GLY A C 1
ATOM 614 O O . GLY A 1 91 ? 16.214 -2.852 5.041 1.00 48.42 113 GLY A O 1
ATOM 615 N N . SER A 1 92 ? 16.891 -0.709 4.929 1.00 45.43 114 SER A N 1
ATOM 616 C CA . SER A 1 92 ? 15.746 -0.291 4.129 1.00 42.89 114 SER A CA 1
ATOM 617 C C . SER A 1 92 ? 16.073 0.943 3.281 1.00 40.71 114 SER A C 1
ATOM 618 O O . SER A 1 92 ? 17.162 1.511 3.368 1.00 39.42 114 SER A O 1
ATOM 621 N N . ILE A 1 93 ? 15.124 1.354 2.464 1.00 38.67 115 ILE A N 1
ATOM 622 C CA . ILE A 1 93 ? 15.291 2.578 1.711 1.00 37.91 115 ILE A CA 1
ATOM 623 C C . ILE A 1 93 ? 14.359 3.672 2.259 1.00 36.64 115 ILE A C 1
ATOM 624 O O . ILE A 1 93 ? 13.257 3.420 2.748 1.00 38.39 115 ILE A O 1
ATOM 629 N N . HIS A 1 94 ? 14.867 4.891 2.196 1.00 36.00 116 HIS A N 1
ATOM 630 C CA . HIS A 1 94 ? 14.250 6.057 2.774 1.00 33.88 116 HIS A CA 1
ATOM 631 C C . HIS A 1 94 ? 13.944 7.078 1.712 1.00 32.43 116 HIS A C 1
ATOM 632 O O . HIS A 1 94 ? 14.767 7.358 0.834 1.00 30.55 116 HIS A O 1
ATOM 639 N N . SER A 1 95 ? 12.760 7.648 1.836 1.00 29.49 117 SER A N 1
ATOM 640 C CA . SER A 1 95 ? 12.289 8.703 0.969 1.00 29.78 117 SER A CA 1
ATOM 641 C C . SER A 1 95 ? 12.382 9.967 1.802 1.00 29.04 117 SER A C 1
ATOM 642 O O . SER A 1 95 ? 11.616 10.160 2.738 1.00 25.61 117 SER A O 1
ATOM 645 N N . VAL A 1 96 ? 13.360 10.805 1.481 1.00 29.18 118 VAL A N 1
ATOM 646 C CA . VAL A 1 96 ? 13.605 12.022 2.236 1.00 30.33 118 VAL A CA 1
ATOM 647 C C . VAL A 1 96 ? 13.103 13.249 1.505 1.00 31.81 118 VAL A C 1
ATOM 648 O O . VAL A 1 96 ? 13.335 13.417 0.303 1.00 28.22 118 VAL A O 1
ATOM 652 N N . SER A 1 97 ? 12.467 14.127 2.267 1.00 28.20 119 SER A N 1
ATOM 653 C CA . SER A 1 97 ? 11.876 15.339 1.734 1.00 29.23 119 SER A CA 1
ATOM 654 C C . SER A 1 97 ? 12.171 16.527 2.631 1.00 30.87 119 SER A C 1
ATOM 655 O O . SER A 1 97 ? 12.324 16.390 3.858 1.00 30.59 119 SER A O 1
ATOM 658 N N . VAL A 1 98 ? 12.270 17.692 2.005 1.00 27.89 120 VAL A N 1
ATOM 659 C CA . VAL A 1 98 ? 12.485 18.921 2.741 1.00 34.01 120 VAL A CA 1
ATOM 660 C C . VAL A 1 98 ? 11.099 19.495 3.007 1.00 32.96 120 VAL A C 1
ATOM 661 O O . VAL A 1 98 ? 10.379 19.913 2.085 1.00 35.10 120 VAL A O 1
ATOM 665 N N . VAL A 1 99 ? 10.686 19.467 4.261 1.00 29.71 121 VAL A N 1
ATOM 666 C CA . VAL A 1 99 ? 9.374 19.993 4.619 1.00 30.72 121 VAL A CA 1
ATOM 667 C C . VAL A 1 99 ? 9.363 21.515 4.517 1.00 31.66 121 VAL A C 1
ATOM 668 O O . VAL A 1 99 ? 8.449 22.111 3.960 1.00 31.70 121 VAL A O 1
ATOM 672 N N . GLU A 1 100 ? 10.414 22.138 5.026 1.00 30.83 122 GLU A N 1
ATOM 673 C CA . GLU A 1 100 ? 10.547 23.580 5.025 1.00 31.99 122 GLU A CA 1
ATOM 674 C C . GLU A 1 100 ? 11.990 23.894 5.355 1.00 32.31 122 GLU A C 1
ATOM 675 O O . GLU A 1 100 ? 12.580 23.224 6.194 1.00 33.99 122 GLU A O 1
ATOM 681 N N . ALA A 1 101 ? 12.564 24.903 4.710 1.00 31.54 123 ALA A N 1
ATOM 682 C CA . ALA A 1 101 ? 13.920 25.300 5.046 1.00 33.16 123 ALA A CA 1
ATOM 683 C C . ALA A 1 101 ? 14.156 26.775 4.808 1.00 33.41 123 ALA A C 1
ATOM 684 O O . ALA A 1 101 ? 13.484 27.392 3.966 1.00 33.13 123 ALA A O 1
ATOM 686 N N . ASN A 1 102 ? 15.074 27.318 5.606 1.00 29.98 124 ASN A N 1
ATOM 687 C CA . ASN A 1 102 ? 15.666 28.633 5.429 1.00 28.15 124 ASN A CA 1
ATOM 688 C C . ASN A 1 102 ? 17.135 28.302 5.392 1.00 27.47 124 ASN A C 1
ATOM 689 O O . ASN A 1 102 ? 17.731 28.051 6.435 1.00 23.04 124 ASN A O 1
ATOM 694 N N . TYR A 1 103 ? 17.714 28.338 4.202 1.00 22.95 125 TYR A N 1
ATOM 695 C CA . TYR A 1 103 ? 19.095 27.931 4.013 1.00 27.24 125 TYR A CA 1
ATOM 696 C C . TYR A 1 103 ? 20.095 28.582 4.950 1.00 25.67 125 TYR A C 1
ATOM 697 O O . TYR A 1 103 ? 21.177 28.051 5.145 1.00 27.16 125 TYR A O 1
ATOM 706 N N . ASP A 1 104 ? 19.743 29.717 5.530 1.00 24.79 126 ASP A N 1
ATOM 707 C CA . ASP A 1 104 ? 20.653 30.402 6.433 1.00 27.00 126 ASP A CA 1
ATOM 708 C C . ASP A 1 104 ? 20.410 30.072 7.888 1.00 28.46 126 ASP A C 1
ATOM 709 O O . ASP A 1 104 ? 21.139 30.542 8.761 1.00 25.45 126 ASP A O 1
ATOM 714 N N . GLU A 1 105 ? 19.379 29.286 8.165 1.00 28.57 127 GLU A N 1
ATOM 715 C CA . GLU A 1 105 ? 19.035 29.029 9.556 1.00 29.09 127 GLU A CA 1
ATOM 716 C C . GLU A 1 105 ? 18.766 27.554 9.851 1.00 29.81 127 GLU A C 1
ATOM 717 O O . GLU A 1 105 ? 19.450 26.971 10.690 1.00 26.56 127 GLU A O 1
ATOM 723 N N . TYR A 1 106 ? 17.826 26.935 9.125 1.00 27.48 128 TYR A N 1
ATOM 724 C CA . TYR A 1 106 ? 17.447 25.549 9.413 1.00 28.37 128 TYR A CA 1
ATOM 725 C C . TYR A 1 106 ? 16.857 24.785 8.260 1.00 29.36 128 TYR A C 1
ATOM 726 O O . TYR A 1 106 ? 16.516 25.336 7.212 1.00 30.86 128 TYR A O 1
ATOM 735 N N . ALA A 1 107 ? 16.682 23.487 8.467 1.00 29.17 129 ALA A N 1
ATOM 736 C CA . ALA A 1 107 ? 15.968 22.671 7.488 1.00 29.07 129 ALA A CA 1
ATOM 737 C C . ALA A 1 107 ? 15.267 21.575 8.239 1.00 30.12 129 ALA A C 1
ATOM 738 O O . ALA A 1 107 ? 15.867 20.949 9.132 1.00 29.61 129 ALA A O 1
ATOM 740 N N . LEU A 1 108 ? 13.982 21.397 7.912 1.00 26.36 130 LEU A N 1
ATOM 741 C CA . LEU A 1 108 ? 13.124 20.373 8.495 1.00 26.22 130 LEU A CA 1
ATOM 742 C C . LEU A 1 108 ? 12.952 19.252 7.482 1.00 29.56 130 LEU A C 1
ATOM 743 O O . LEU A 1 108 ? 12.335 19.437 6.440 1.00 30.38 130 LEU A O 1
ATOM 748 N N . LEU A 1 109 ? 13.537 18.103 7.759 1.00 30.42 131 LEU A N 1
ATOM 749 C CA . LEU A 1 109 ? 13.443 16.990 6.845 1.00 29.56 131 LEU A CA 1
ATOM 750 C C . LEU A 1 109 ? 12.450 15.942 7.355 1.00 28.76 131 LEU A C 1
ATOM 751 O O . LEU A 1 109 ? 12.248 15.808 8.569 1.00 27.79 131 LEU A O 1
ATOM 756 N N . PHE A 1 110 ? 11.847 15.214 6.418 1.00 26.16 132 PHE A N 1
ATOM 757 C CA . PHE A 1 110 ? 10.946 14.110 6.710 1.00 25.60 132 PHE A CA 1
ATOM 758 C C . PHE A 1 110 ? 11.396 12.894 5.929 1.00 27.16 132 PHE A C 1
ATOM 759 O O . PHE A 1 110 ? 11.551 12.946 4.696 1.00 26.37 132 PHE A O 1
ATOM 767 N N . SER A 1 111 ? 11.672 11.814 6.648 1.00 24.10 133 SER A N 1
ATOM 768 C CA . SER A 1 111 ? 12.087 10.565 6.025 1.00 27.03 133 SER A CA 1
ATOM 769 C C . SER A 1 111 ? 11.016 9.502 6.292 1.00 24.85 133 SER A C 1
ATOM 770 O O . SER A 1 111 ? 10.565 9.344 7.425 1.00 22.30 133 SER A O 1
ATOM 773 N N . ARG A 1 112 ? 10.625 8.762 5.266 1.00 24.55 134 ARG A N 1
ATOM 774 C CA . ARG A 1 112 ? 9.649 7.681 5.442 1.00 24.21 134 ARG A CA 1
ATOM 775 C C . ARG A 1 112 ? 10.134 6.461 4.682 1.00 24.46 134 ARG A C 1
ATOM 776 O O . ARG A 1 112 ? 10.784 6.580 3.632 1.00 24.90 134 ARG A O 1
ATOM 784 N N . GLY A 1 113 ? 9.858 5.298 5.241 1.00 23.81 135 GLY A N 1
ATOM 785 C CA . GLY A 1 113 ? 10.197 4.030 4.633 1.00 24.64 135 GLY A CA 1
ATOM 786 C C . GLY A 1 113 ? 9.227 2.951 5.094 1.00 25.62 135 GLY A C 1
ATOM 787 O O . GLY A 1 113 ? 8.226 3.249 5.730 1.00 25.85 135 GLY A O 1
ATOM 788 N N . THR A 1 114 ? 9.520 1.701 4.755 1.00 26.66 136 THR A N 1
ATOM 789 C CA . THR A 1 114 ? 8.695 0.557 5.153 1.00 27.15 136 THR A CA 1
ATOM 790 C C . THR A 1 114 ? 9.358 -0.785 4.838 1.00 28.05 136 THR A C 1
ATOM 791 O O . THR A 1 114 ? 9.758 -1.057 3.698 1.00 27.43 136 THR A O 1
ATOM 795 N N . LYS A 1 115 ? 9.484 -1.622 5.857 1.00 28.76 137 LYS A N 1
ATOM 796 C CA . LYS A 1 115 ? 10.028 -2.950 5.639 1.00 29.85 137 LYS A CA 1
ATOM 797 C C . LYS A 1 115 ? 8.936 -3.855 5.111 1.00 29.11 137 LYS A C 1
ATOM 798 O O . LYS A 1 115 ? 9.175 -5.038 4.879 1.00 30.95 137 LYS A O 1
ATOM 804 N N . GLY A 1 116 ? 7.744 -3.282 4.932 1.00 28.22 138 GLY A N 1
ATOM 805 C CA . GLY A 1 116 ? 6.583 -3.981 4.403 1.00 26.69 138 GLY A CA 1
ATOM 806 C C . GLY A 1 116 ? 5.268 -3.531 5.034 1.00 25.29 138 GLY A C 1
ATOM 807 O O . GLY A 1 116 ? 5.250 -2.857 6.069 1.00 24.95 138 GLY A O 1
ATOM 808 N N . PRO A 1 117 ? 4.153 -3.878 4.399 1.00 24.12 139 PRO A N 1
ATOM 809 C CA . PRO A 1 117 ? 2.830 -3.570 4.955 1.00 22.63 139 PRO A CA 1
ATOM 810 C C . PRO A 1 117 ? 2.785 -3.775 6.468 1.00 22.43 139 PRO A C 1
ATOM 811 O O . PRO A 1 117 ? 3.156 -4.835 6.972 1.00 20.70 139 PRO A O 1
ATOM 815 N N . GLY A 1 118 ? 2.356 -2.748 7.188 1.00 23.37 140 GLY A N 1
ATOM 816 C CA . GLY A 1 118 ? 2.291 -2.799 8.634 1.00 25.21 140 GLY A CA 1
ATOM 817 C C . GLY A 1 118 ? 3.641 -2.621 9.304 1.00 27.03 140 GLY A C 1
ATOM 818 O O . GLY A 1 118 ? 3.761 -2.814 10.517 1.00 26.87 140 GLY A O 1
ATOM 819 N N . GLN A 1 119 ? 4.662 -2.273 8.515 1.00 27.55 141 GLN A N 1
ATOM 820 C CA . GLN A 1 119 ? 6.020 -2.074 9.032 1.00 29.30 141 GLN A CA 1
ATOM 821 C C . GLN A 1 119 ? 6.592 -0.761 8.518 1.00 31.58 141 GLN A C 1
ATOM 822 O O . GLN A 1 119 ? 7.643 -0.772 7.862 1.00 30.77 141 GLN A O 1
ATOM 828 N N . ASP A 1 120 ? 5.912 0.356 8.779 1.00 34.32 142 ASP A N 1
ATOM 829 C CA . ASP A 1 120 ? 6.398 1.641 8.290 1.00 37.55 142 ASP A CA 1
ATOM 830 C C . ASP A 1 120 ? 6.742 2.646 9.377 1.00 37.83 142 ASP A C 1
ATOM 831 O O . ASP A 1 120 ? 5.896 3.034 10.179 1.00 38.48 142 ASP A O 1
ATOM 836 N N . PHE A 1 121 ? 7.986 3.096 9.382 1.00 39.16 143 PHE A N 1
ATOM 837 C CA . PHE A 1 121 ? 8.363 4.122 10.334 1.00 40.15 143 PHE A CA 1
ATOM 838 C C . PHE A 1 121 ? 8.446 5.479 9.662 1.00 38.83 143 PHE A C 1
ATOM 839 O O . PHE A 1 121 ? 8.399 5.612 8.433 1.00 39.80 143 PHE A O 1
ATOM 847 N N . ARG A 1 122 ? 8.549 6.496 10.495 1.00 39.31 144 ARG A N 1
ATOM 848 C CA . ARG A 1 122 ? 8.746 7.842 10.017 1.00 37.94 144 ARG A CA 1
ATOM 849 C C . ARG A 1 122 ? 9.841 8.418 10.865 1.00 36.65 144 ARG A C 1
ATOM 850 O O . ARG A 1 122 ? 9.979 8.046 12.038 1.00 35.40 144 ARG A O 1
ATOM 858 N N . MET A 1 123 ? 10.608 9.325 10.276 1.00 33.79 145 MET A N 1
ATOM 859 C CA . MET A 1 123 ? 11.654 10.017 10.997 1.00 34.42 145 MET A CA 1
ATOM 860 C C . MET A 1 123 ? 11.683 11.491 10.643 1.00 34.17 145 MET A C 1
ATOM 861 O O . MET A 1 123 ? 11.818 11.849 9.478 1.00 35.34 145 MET A O 1
ATOM 866 N N . ALA A 1 124 ? 11.516 12.347 11.640 1.00 31.63 146 ALA A N 1
ATOM 867 C CA . ALA A 1 124 ? 11.644 13.784 11.429 1.00 29.57 146 ALA A CA 1
ATOM 868 C C . ALA A 1 124 ? 13.008 14.276 11.929 1.00 30.67 146 ALA A C 1
ATOM 869 O O . ALA A 1 124 ? 13.392 14.029 13.084 1.00 27.75 146 ALA A O 1
ATOM 871 N N . THR A 1 125 ? 13.741 14.969 11.068 1.00 29.32 147 THR A N 1
ATOM 872 C CA . THR A 1 125 ? 15.074 15.442 11.423 1.00 32.36 147 THR A CA 1
ATOM 873 C C . THR A 1 125 ? 15.151 16.943 11.295 1.00 31.21 147 THR A C 1
ATOM 874 O O . THR A 1 125 ? 14.742 17.499 10.272 1.00 30.66 147 THR A O 1
ATOM 878 N N . LEU A 1 126 ? 15.663 17.607 12.326 1.00 29.32 148 LEU A N 1
ATOM 879 C CA . LEU A 1 126 ? 15.871 19.053 12.289 1.00 28.91 148 LEU A CA 1
ATOM 880 C C . LEU A 1 126 ? 17.364 19.404 12.269 1.00 28.51 148 LEU A C 1
ATOM 881 O O . LEU A 1 126 ? 18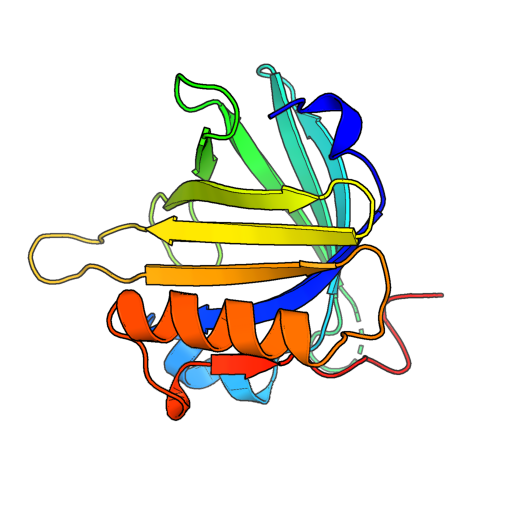.096 19.173 13.258 1.00 26.73 148 LEU A O 1
ATOM 886 N N . TYR A 1 127 ? 17.800 19.976 11.154 1.00 23.75 149 TYR A N 1
ATOM 887 C CA . TYR A 1 127 ? 19.162 20.449 10.997 1.00 27.16 149 TYR A CA 1
ATOM 888 C C . TYR A 1 127 ? 19.206 21.956 11.244 1.00 26.80 149 TYR A C 1
ATOM 889 O O . TYR A 1 127 ? 18.248 22.656 10.973 1.00 25.86 149 TYR A O 1
ATOM 898 N N . SER A 1 128 ? 20.331 22.445 11.765 1.00 24.29 150 SER A N 1
ATOM 899 C CA . SER A 1 128 ? 20.511 23.854 12.054 1.00 23.15 150 SER A CA 1
ATOM 900 C C . SER A 1 128 ? 21.908 24.307 11.623 1.00 23.59 150 SER A C 1
ATOM 901 O O . SER A 1 128 ? 22.891 23.550 11.740 1.00 21.74 150 SER A O 1
ATOM 904 N N . ARG A 1 129 ? 22.005 25.553 11.173 1.00 24.12 151 ARG A N 1
ATOM 905 C CA . ARG A 1 129 ? 23.302 26.130 10.809 1.00 24.53 151 ARG A CA 1
ATOM 906 C C . ARG A 1 129 ? 24.109 26.466 12.067 1.00 27.70 151 ARG A C 1
ATOM 907 O O . ARG A 1 129 ? 25.335 26.461 12.036 1.00 28.64 151 ARG A O 1
ATOM 915 N N . THR A 1 130 ? 23.414 26.771 13.158 1.00 25.70 152 THR A N 1
ATOM 916 C CA . THR A 1 130 ? 24.071 27.067 14.449 1.00 28.09 152 THR A CA 1
ATOM 917 C C . THR A 1 130 ? 23.853 25.923 15.425 1.00 29.44 152 THR A C 1
ATOM 918 O O . THR A 1 130 ? 22.955 25.093 15.254 1.00 29.55 152 THR A O 1
ATOM 922 N N . GLN A 1 131 ? 24.618 25.927 16.499 1.00 30.57 153 GLN A N 1
ATOM 923 C CA . GLN A 1 131 ? 24.453 24.907 17.510 1.00 33.96 153 GLN A CA 1
ATOM 924 C C . GLN A 1 131 ? 23.327 25.241 18.493 1.00 36.06 153 GLN A C 1
ATOM 925 O O . GLN A 1 131 ? 22.819 24.363 19.192 1.00 37.46 153 GLN A O 1
ATOM 931 N N . THR A 1 132 ? 22.921 26.505 18.546 1.00 38.16 154 THR A N 1
ATOM 932 C CA . THR A 1 132 ? 21.854 26.893 19.464 1.00 40.17 154 THR A CA 1
ATOM 933 C C . THR A 1 132 ? 20.555 26.905 18.702 1.00 40.17 154 THR A C 1
ATOM 934 O O . THR A 1 132 ? 20.537 27.219 17.512 1.00 42.16 154 THR A O 1
ATOM 938 N N . LEU A 1 133 ? 19.468 26.526 19.362 1.00 39.06 155 LEU A N 1
ATOM 939 C CA . LEU A 1 133 ? 18.188 26.411 18.678 1.00 39.53 155 LEU A CA 1
ATOM 940 C C . LEU A 1 133 ? 17.129 27.282 19.345 1.00 41.17 155 LEU A C 1
ATOM 941 O O . LEU A 1 133 ? 16.921 27.190 20.557 1.00 42.21 155 LEU A O 1
ATOM 946 N N . LYS A 1 134 ? 16.466 28.129 18.565 1.00 40.82 156 LYS A N 1
ATOM 947 C CA . LYS A 1 134 ? 15.435 29.000 19.116 1.00 41.34 156 LYS A CA 1
ATOM 948 C C . LYS A 1 134 ? 14.147 28.235 19.350 1.00 40.11 156 LYS A C 1
ATOM 949 O O . LYS A 1 134 ? 13.813 27.310 18.601 1.00 39.30 156 LYS A O 1
ATOM 955 N N . ASP A 1 135 ? 13.425 28.634 20.396 1.00 39.38 157 ASP A N 1
ATOM 956 C CA . ASP A 1 135 ? 12.183 27.982 20.781 1.00 38.44 157 ASP A CA 1
ATOM 957 C C . ASP A 1 135 ? 11.204 27.854 19.620 1.00 39.09 157 ASP A C 1
ATOM 958 O O . ASP A 1 135 ? 10.577 26.802 19.434 1.00 37.49 157 ASP A O 1
ATOM 963 N N . GLU A 1 136 ? 11.082 28.920 18.834 1.00 39.40 158 GLU A N 1
ATOM 964 C CA . GLU A 1 136 ? 10.168 28.919 17.694 1.00 39.36 158 GLU A CA 1
ATOM 965 C C . GLU A 1 136 ? 10.434 27.703 16.831 1.00 37.03 158 GLU A C 1
ATOM 966 O O . GLU A 1 136 ? 9.505 27.044 16.362 1.00 34.86 158 GLU A O 1
ATOM 972 N N . LEU A 1 137 ? 11.714 27.407 16.624 1.00 37.75 159 LEU A N 1
ATOM 973 C CA . LEU A 1 137 ? 12.110 26.256 15.810 1.00 38.57 159 LEU A CA 1
ATOM 974 C C . LEU A 1 137 ? 11.734 24.943 16.487 1.00 38.21 159 LEU A C 1
ATOM 975 O O . LEU A 1 137 ? 11.207 24.033 15.840 1.00 38.46 159 LEU A O 1
ATOM 980 N N . LYS A 1 138 ? 12.015 24.844 17.787 1.00 35.48 160 LYS A N 1
ATOM 981 C CA . LYS A 1 138 ? 11.673 23.642 18.538 1.00 33.81 160 LYS A CA 1
ATOM 982 C C . LYS A 1 138 ? 10.188 23.357 18.397 1.00 33.12 160 LYS A C 1
ATOM 983 O O . LYS A 1 138 ? 9.793 22.213 18.181 1.00 31.67 160 LYS A O 1
ATOM 989 N N . GLU A 1 139 ? 9.382 24.413 18.479 1.00 32.57 161 GLU A N 1
ATOM 990 C CA . GLU A 1 139 ? 7.931 24.308 18.375 1.00 34.34 161 GLU A CA 1
ATOM 991 C C . GLU A 1 139 ? 7.523 23.861 16.983 1.00 31.87 161 GLU A C 1
ATOM 992 O O . GLU A 1 139 ? 6.682 22.967 16.812 1.00 28.60 161 GLU A O 1
ATOM 998 N N . LYS A 1 140 ? 8.112 24.479 15.968 1.00 31.79 162 LYS A N 1
ATOM 999 C CA . LYS A 1 140 ? 7.747 24.069 14.624 1.00 29.06 162 LYS A CA 1
ATOM 1000 C C . LYS A 1 140 ? 8.017 22.582 14.545 1.00 28.94 162 LYS A C 1
ATOM 1001 O O . LYS A 1 140 ? 7.165 21.815 14.082 1.00 31.29 162 LYS A O 1
ATOM 1007 N N . PHE A 1 141 ? 9.168 22.165 15.067 1.00 25.74 163 PHE A N 1
ATOM 1008 C CA . PHE A 1 141 ? 9.568 20.762 14.993 1.00 27.18 163 PHE A CA 1
ATOM 1009 C C . PHE A 1 141 ? 8.631 19.851 15.784 1.00 27.18 163 PHE A C 1
ATOM 1010 O O . PHE A 1 141 ? 8.317 18.721 15.377 1.00 26.71 163 PHE A O 1
ATOM 1018 N N . THR A 1 142 ? 8.198 20.360 16.929 1.00 27.90 164 THR A N 1
ATOM 1019 C CA . THR A 1 142 ? 7.284 19.644 17.790 1.00 27.68 164 THR A CA 1
ATOM 1020 C C . THR A 1 142 ? 6.001 19.414 17.037 1.00 28.69 164 THR A C 1
ATOM 1021 O O . THR A 1 142 ? 5.522 18.280 16.902 1.00 27.59 164 THR A O 1
ATOM 1025 N N . THR A 1 143 ? 5.460 20.503 16.512 1.00 32.37 165 THR A N 1
ATOM 1026 C CA . THR A 1 143 ? 4.245 20.435 15.702 1.00 33.62 165 THR A CA 1
ATOM 1027 C C . THR A 1 143 ? 4.298 19.455 14.534 1.00 29.38 165 THR A C 1
ATOM 1028 O O . THR A 1 143 ? 3.404 18.595 14.401 1.00 26.10 165 THR A O 1
ATOM 1032 N N . PHE A 1 144 ? 5.309 19.588 13.664 1.00 31.61 166 PHE A N 1
ATOM 1033 C CA . PHE A 1 144 ? 5.413 18.676 12.524 1.00 29.42 166 PHE A CA 1
ATOM 1034 C C . PHE A 1 144 ? 5.397 17.238 12.967 1.00 32.29 166 PHE A C 1
ATOM 1035 O O . PHE A 1 144 ? 4.701 16.419 12.378 1.00 30.98 166 PHE A O 1
ATOM 1043 N N . SER A 1 145 ? 6.199 16.934 13.989 1.00 32.93 167 SER A N 1
ATOM 1044 C CA . SER A 1 145 ? 6.332 15.572 14.482 1.00 32.27 167 SER A CA 1
ATOM 1045 C C . SER A 1 145 ? 4.978 15.015 14.954 1.00 30.98 167 SER A C 1
ATOM 1046 O O . SER A 1 145 ? 4.603 13.900 14.602 1.00 29.87 167 SER A O 1
ATOM 1049 N N . LYS A 1 146 ? 4.240 15.821 15.709 1.00 33.39 168 LYS A N 1
ATOM 1050 C CA . LYS A 1 146 ? 2.931 15.422 16.253 1.00 30.77 168 LYS A CA 1
ATOM 1051 C C . LYS A 1 146 ? 1.862 15.283 15.167 1.00 31.66 168 LYS A C 1
ATOM 1052 O O . LYS A 1 146 ? 0.871 14.583 15.342 1.00 31.39 168 LYS A O 1
ATOM 1058 N N . ALA A 1 147 ? 2.061 15.953 14.041 1.00 36.21 169 ALA A N 1
ATOM 1059 C CA . ALA A 1 147 ? 1.124 15.786 12.929 1.00 37.30 169 ALA A CA 1
ATOM 1060 C C . ALA A 1 147 ? 1.406 14.476 12.187 1.00 38.60 169 ALA A C 1
ATOM 1061 O O . ALA A 1 147 ? 0.551 13.948 11.478 1.00 38.74 169 ALA A O 1
ATOM 1063 N N . GLN A 1 148 ? 2.609 13.946 12.357 1.00 38.37 170 GLN A N 1
ATOM 1064 C CA . GLN A 1 148 ? 2.996 12.723 11.665 1.00 39.01 170 GLN A CA 1
ATOM 1065 C C . GLN A 1 148 ? 2.894 11.482 12.540 1.00 41.69 170 GLN A C 1
ATOM 1066 O O . GLN A 1 148 ? 3.577 10.481 12.287 1.00 44.54 170 GLN A O 1
ATOM 1072 N N . GLY A 1 149 ? 2.073 11.554 13.582 1.00 41.26 171 GLY A N 1
ATOM 1073 C CA . GLY A 1 149 ? 1.851 10.409 14.454 1.00 42.17 171 GLY A CA 1
ATOM 1074 C C . GLY A 1 149 ? 2.961 10.128 15.451 1.00 42.00 171 GLY A C 1
ATOM 1075 O O . GLY A 1 149 ? 3.195 8.980 15.831 1.00 41.36 171 GLY A O 1
ATOM 1076 N N . LEU A 1 150 ? 3.653 11.179 15.868 1.00 41.15 172 LEU A N 1
ATOM 1077 C CA . LEU A 1 150 ? 4.716 11.050 16.846 1.00 39.42 172 LEU A CA 1
ATOM 1078 C C . LEU A 1 150 ? 4.340 11.887 18.047 1.00 38.87 172 LEU A C 1
ATOM 1079 O O . LEU A 1 150 ? 3.725 12.947 17.905 1.00 38.46 172 LEU A O 1
ATOM 1084 N N . THR A 1 151 ? 4.714 11.411 19.227 1.00 36.91 173 THR A N 1
ATOM 1085 C CA . THR A 1 151 ? 4.413 12.122 20.465 1.00 36.95 173 THR A CA 1
ATOM 1086 C C . THR A 1 151 ? 5.705 12.571 21.131 1.00 37.04 173 THR A C 1
ATOM 1087 O O . THR A 1 151 ? 6.789 12.275 20.652 1.00 34.48 173 THR A O 1
ATOM 1091 N N . GLU A 1 152 ? 5.580 13.259 22.258 1.00 38.44 174 GLU A N 1
ATOM 1092 C CA . GLU A 1 152 ? 6.735 13.753 23.000 1.00 38.88 174 GLU A CA 1
ATOM 1093 C C . GLU A 1 152 ? 7.809 12.681 23.216 1.00 37.90 174 GLU A C 1
ATOM 1094 O O . GLU A 1 152 ? 8.994 12.916 22.967 1.00 37.24 174 GLU A O 1
ATOM 1100 N N . GLU A 1 153 ? 7.401 11.501 23.673 1.00 36.44 175 GLU A N 1
ATOM 1101 C CA . GLU A 1 153 ? 8.355 10.425 23.895 1.00 36.76 175 GLU A CA 1
ATOM 1102 C C . GLU A 1 153 ? 9.063 10.034 22.599 1.00 35.93 175 GLU A C 1
ATOM 1103 O O . GLU A 1 153 ? 9.910 9.137 22.590 1.00 36.02 175 GLU A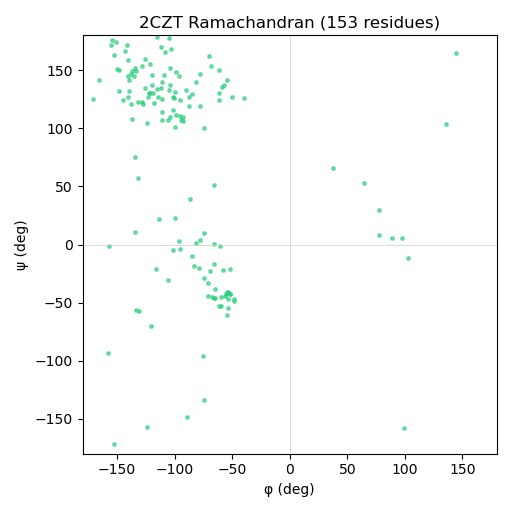 O 1
ATOM 1109 N N . ASP A 1 154 ? 8.707 10.685 21.496 1.00 36.01 176 ASP A N 1
ATOM 1110 C CA . ASP A 1 154 ? 9.336 10.380 20.212 1.00 34.92 176 ASP A CA 1
ATOM 1111 C C . ASP A 1 154 ? 10.308 11.488 19.838 1.00 34.95 176 ASP A C 1
ATOM 1112 O O . ASP A 1 154 ? 11.324 11.253 19.189 1.00 30.87 176 ASP A O 1
ATOM 1117 N N . ILE A 1 155 ? 9.990 12.693 20.291 1.00 34.86 177 ILE A N 1
ATOM 1118 C CA . ILE A 1 155 ? 10.747 13.870 19.951 1.00 33.68 177 ILE A CA 1
ATOM 1119 C C . ILE A 1 155 ? 11.940 14.055 20.869 1.00 34.07 177 ILE A C 1
ATOM 1120 O O . ILE A 1 155 ? 11.818 14.008 22.092 1.00 31.51 177 ILE A O 1
ATOM 1125 N N . VAL A 1 156 ? 13.111 14.251 20.283 1.00 31.53 178 VAL A N 1
ATOM 1126 C CA . VAL A 1 156 ? 14.283 14.490 21.098 1.00 32.12 178 VAL A CA 1
ATOM 1127 C C . VAL A 1 156 ? 15.185 15.555 20.505 1.00 31.07 178 VAL A C 1
ATOM 1128 O O . VAL A 1 156 ? 15.490 15.539 19.303 1.00 26.45 178 VAL A O 1
ATOM 1132 N N . PHE A 1 157 ? 15.585 16.490 21.359 1.00 28.99 179 PHE A N 1
ATOM 1133 C CA . PHE A 1 157 ? 16.485 17.556 20.979 1.00 29.22 179 PHE A CA 1
ATOM 1134 C C . PHE A 1 157 ? 17.901 17.152 21.347 1.00 28.88 179 PHE A C 1
ATOM 1135 O O . PHE A 1 157 ? 18.243 17.070 22.529 1.00 25.75 179 PHE A O 1
ATOM 1143 N N . LEU A 1 158 ? 18.719 16.887 20.329 1.00 27.38 180 LEU A N 1
ATOM 1144 C CA . LEU A 1 158 ? 20.063 16.370 20.544 1.00 29.95 180 LEU A CA 1
ATOM 1145 C C . LEU A 1 158 ? 20.981 17.281 21.336 1.00 29.48 180 LEU A C 1
ATOM 1146 O O . LEU A 1 158 ? 21.135 18.441 21.016 1.00 32.22 180 LEU A O 1
ATOM 1151 N N . PRO A 1 159 ? 21.527 16.755 22.425 1.00 30.44 181 PRO A N 1
ATOM 1152 C CA . PRO A 1 159 ? 22.563 17.418 23.228 1.00 29.19 181 PRO A CA 1
ATOM 1153 C C . PRO A 1 159 ? 23.810 17.868 22.475 1.00 27.70 181 PRO A C 1
ATOM 1154 O O . PRO A 1 159 ? 24.281 17.140 21.623 1.00 29.02 181 PRO A O 1
ATOM 1158 N N . GLN A 1 160 ? 24.345 19.035 22.833 1.00 32.44 182 GLN A N 1
ATOM 1159 C CA . GLN A 1 160 ? 25.609 19.543 22.298 1.00 36.27 182 GLN A CA 1
ATOM 1160 C C . GLN A 1 160 ? 26.820 18.811 22.899 1.00 38.37 182 GLN A C 1
ATOM 1161 O O . GLN A 1 160 ? 27.196 19.086 24.039 1.00 36.34 182 GLN A O 1
ATOM 1167 N N . PRO A 1 161 ? 27.397 17.856 22.175 1.00 40.50 183 PRO A N 1
ATOM 1168 C CA . PRO A 1 161 ? 28.671 17.238 22.561 1.00 41.87 183 PRO A CA 1
ATOM 1169 C C . PRO A 1 161 ? 29.746 18.273 22.872 1.00 42.62 183 PRO A C 1
ATOM 1170 O O . PRO A 1 161 ? 30.020 19.151 22.046 1.00 43.81 183 PRO A O 1
ATOM 1174 N N . ASP A 1 162 ? 30.364 18.177 24.043 1.00 44.67 184 ASP A N 1
ATOM 1175 C CA . ASP A 1 162 ? 31.450 19.093 24.368 1.00 46.22 184 ASP A CA 1
ATOM 1176 C C . ASP A 1 162 ? 32.735 18.488 23.812 1.00 45.93 184 ASP A C 1
ATOM 1177 O O . ASP A 1 162 ? 33.791 18.553 24.437 1.00 45.41 184 ASP A O 1
ATOM 1182 N N . LYS A 1 163 ? 32.645 17.891 22.628 1.00 45.96 185 LYS A N 1
ATOM 1183 C CA . LYS A 1 163 ? 33.814 17.233 22.067 1.00 46.86 185 LYS A CA 1
ATOM 1184 C C . LYS A 1 163 ? 33.815 17.030 20.549 1.00 49.21 185 LYS A C 1
ATOM 1185 O O . LYS A 1 163 ? 34.217 17.903 19.780 1.00 47.73 185 LYS A O 1
ATOM 1191 N N . CYS A 1 164 ? 33.352 15.861 20.139 1.00 49.93 186 CYS A N 1
ATOM 1192 C CA . CYS A 1 164 ? 33.437 15.407 18.761 1.00 52.41 186 CYS A CA 1
ATOM 1193 C C . CYS A 1 164 ? 32.636 16.178 17.703 1.00 51.81 186 CYS A C 1
ATOM 1194 O O . CYS A 1 164 ? 31.906 15.549 16.949 1.00 54.53 186 CYS A O 1
ATOM 1197 N N . ILE A 1 165 ? 32.749 17.502 17.632 1.00 50.61 187 ILE A N 1
ATOM 1198 C CA . ILE A 1 165 ? 32.023 18.268 16.611 1.00 50.98 187 ILE A CA 1
ATOM 1199 C C . ILE A 1 165 ? 32.650 19.610 16.317 1.00 53.01 187 ILE A C 1
ATOM 1200 O O . ILE A 1 165 ? 32.148 20.363 15.490 1.00 53.53 187 ILE A O 1
ATOM 1205 N N . GLN A 1 166 ? 33.732 19.925 17.014 1.00 56.29 188 GLN A N 1
ATOM 1206 C CA . GLN A 1 166 ? 34.435 21.177 16.774 1.00 58.54 188 GLN A CA 1
ATOM 1207 C C . GLN A 1 166 ? 35.860 20.882 16.357 1.00 59.74 188 GLN A C 1
ATOM 1208 O O . GLN A 1 166 ? 36.232 21.088 15.203 1.00 59.62 188 GLN A O 1
ATOM 1214 N N . GLU A 1 167 ? 36.634 20.393 17.326 1.00 62.59 189 GLU A N 1
ATOM 1215 C CA . GLU A 1 167 ? 38.035 19.998 17.159 1.00 64.87 189 GLU A CA 1
ATOM 1216 C C . GLU A 1 167 ? 38.788 20.763 16.069 1.00 65.82 189 GLU A C 1
ATOM 1217 O O . GLU A 1 167 ? 39.387 20.152 15.184 1.00 65.54 189 GLU A O 1
#

Sequence (155 aa):
FQQDKFLGRWYSAGLASNSSWFREKKAVLYMAKTVVAPSTEGGLNLTSTFLRKNCETKIMVLQPAGAPGHYTYSSPHSGSIHSVSVVEANYDEYALLFSRGTKGPGQDFRMATLYSRTQTLKDELKEKFTTFSKAQGLTEEDIVFLPQPDKCIQE

Foldseek 3Di:
DDVVLQFAKKKWWKKFKDDPVCLPCVVVFAIWIWGWDADDQRWIWTWIWGADPNIDIDIWTWDDDPDPQWTKTAADVHGWMWIKGFPDDDSQFKTWMKIWTAPDVVGIMIMIIIMTPDPDDDPVSVVVSQVVSVVVVTHPSRMDTGHDPPDGHDD

Radius of gyration: 14.69 Å; Cα contacts (8 Å, |Δi|>4): 327; chains: 1; bounding box: 37×34×34 Å

InterPro domains:
  IPR000566 Lipocalin/cytosolic fatty-acid binding domain [PF00061] (41-182)
  IPR002345 Lipocalin [PTHR11430] (11-187)
  IPR012674 Calycin [G3DSA:2.40.128.20] (22-189)
  IPR012674 Calycin [SSF50814] (30-187)
  IPR022272 Lipocalin family conserved site [PS00213] (33-46)

Solvent-accessible surface area: 8659 Å² total; per-residue (Å²): 90,116,54,114,99,19,47,28,129,9,2,9,3,0,20,0,0,56,18,91,68,0,98,144,66,61,102,66,42,92,4,13,47,1,67,12,44,85,13,136,121,46,0,11,41,10,54,13,32,47,23,92,143,137,67,91,74,121,74,62,60,12,76,61,48,83,50,110,4,83,10,36,30,74,61,46,113,39,53,17,108,14,35,12,25,39,64,68,35,62,96,100,58,18,8,2,22,28,13,135,12,73,122,15,144,91,99,80,25,81,36,1,19,2,27,2,46,74,48,102,29,106,111,126,10,77,111,68,0,25,70,33,0,110,78,44,63,4,77,120,128,5,20,28,66,10,70,107,7,148,106,1,1,97,177

Secondary structure (DSSP, 8-state):
--GGGG-EEEEEEEEEE--TTHHHHTTT----EEEEEE-TTSSEEEEEEE-S---EEEEEEEEE-SSTTEEEE--SSSS--EEEEEEEEETTTEEEEEEE--SBTTB--EEEEEEESSSS--HHHHHHHHHHHHHTT--GGGEEE----SSTTT-

GO terms:
  GO:0001516 prostaglandin biosynthetic process (P, IDA)
  GO:0004667 prostaglandin-D synthase activity (F, IDA)
  GO:0005501 retinoid binding (F, IDA)
  GO:0004667 prostaglandin-D synthase activity (F, EXP)
  GO:0010467 gene expression (P, IDA)
  GO:0019371 cyclooxygenase pathway (P, IDA)
  GO:2000255 negative regulation of male germ cell proliferation (P, IGI)
  GO:0010467 gene expression (P, IMP)
  GO:0019371 cyclooxygenase pathway (P, IMP)
  GO:0005654 nucleoplasm (C, TAS)
  GO:0005576 extracellular region (C, IDA)
  GO:0045187 regulation of circadian sleep/wake cycle, sleep (P, IDA)

CATH classification: 2.40.128.20

B-factor: mean 36.41, std 10.08, range [20.65, 79.66]

Nearest PDB structures (foldseek):
  2czt-assembly1_A  TM=1.006E+00  e=2.968E-28  Mus musculus
  2czu-assembly2_B  TM=9.914E-01  e=8.750E-25  Mus musculus
  4os3-assembly1_A  TM=9.267E-01  e=2.279E-20  Homo sapiens
  4os8-assembly1_A  TM=9.246E-01  e=2.804E-20  Homo sapiens
  2wwp-assembly2_B  TM=9.146E-01  e=1.005E-18  Homo sapiens